Protein AF-A0A451BXZ4-F1 (afdb_monomer)

Secondary structure (DSSP, 8-state):
-EEHHHHHHHHHHTTEEEEEE---TTTHHHHHHHHT-TT-EEEE-SSHHHHHHHHHHHHHTT-EEEEEEEGGGHHHHHHHIIIIIIHHT---EEEEE--S-TTSS---GGGHHHHHHHHHHHHHTPSPPTT--EEESSSEE--S-----

pLDDT: mean 84.77, std 18.98, range [26.22, 98.56]

Sequence (149 aa):
MISAETFIHLAAERGFSLYTGVPCSYLKPLIDRVIADDRSHYVPAANEGDAVAIAAGAELGGMRGIAMMQNSGLGNAVNPLTSLTHTLRIPVLLIITLRGEPGGPEDEPQHELMGAITTAMLESMQPFPLGIIIICCFLIVLPEKVYEK

Solvent-accessible surface area (backbone atoms only — not comparable to full-atom values): 8093 Å² total; per-residue (Å²): 106,48,39,48,69,58,48,54,52,58,37,42,79,70,55,39,34,38,38,24,20,40,93,43,85,87,46,41,63,45,52,56,49,40,68,70,33,92,80,41,44,70,47,84,28,95,39,39,28,50,6,46,50,52,16,41,51,32,35,78,71,76,38,35,15,31,21,33,33,48,43,71,40,46,69,57,23,46,58,42,47,57,69,43,29,44,69,69,52,46,44,33,33,36,38,35,36,71,45,25,41,80,91,53,74,93,60,63,77,88,29,38,65,44,26,64,42,47,64,62,56,57,59,71,59,57,79,64,35,87,54,53,49,75,45,68,54,80,39,61,53,68,81,93,80,84,86,86,131

Radius of gyration: 14.74 Å; Cα contacts (8 Å, |Δi|>4): 263; chains: 1; bounding box: 31×38×38 Å

Foldseek 3Di:
DAALVRVVVVCVVVQAAEEEEADDPVCVVNLVVQVVDPSHDYDYAPAQLRLLVVQLVCQVVVGHYEREYELVSVVVNVCCQQPPCQVVLRAHEYEYEQDLAVVDDDDDPVRVVSNVCSVVSVVVSPPGRPHHDYDHPPPHDDPPDPPDD

Mean predicted aligned error: 6.21 Å

Nearest PDB structures (foldseek):
  9iz3-assembly1_A  TM=9.252E-01  e=3.191E-08  Bacillus spizizenii ATCC 6633 = JCM 2499
  9iz3-assembly1_C  TM=7.260E-01  e=1.270E-08  Bacillus spizizenii ATCC 6633 = JCM 2499
  8vza-assembly1_B  TM=7.289E-01  e=2.464E-04  Alphaproteobacteria bacterium
  2o1s-assembly2_C  TM=7.491E-01  e=1.048E-03  Escherichia coli
  8a8y-assembly1_A  TM=7.444E-01  e=9.191E-04  Klebsiella pneumoniae

Structure (mmCIF, N/CA/C/O backbone):
data_AF-A0A451BXZ4-F1
#
_entry.id   AF-A0A451BXZ4-F1
#
loop_
_atom_site.group_PDB
_atom_site.id
_atom_site.type_symbol
_atom_site.label_atom_id
_atom_site.label_alt_id
_atom_site.label_comp_id
_atom_site.label_asym_id
_atom_site.label_entity_id
_atom_site.label_seq_id
_atom_site.pdbx_PDB_ins_code
_atom_site.Cartn_x
_atom_site.Cartn_y
_atom_site.Cartn_z
_atom_site.occupancy
_atom_site.B_iso_or_equiv
_atom_site.auth_seq_id
_atom_site.auth_comp_id
_atom_site.auth_asym_id
_atom_site.auth_atom_id
_atom_site.pdbx_PDB_model_num
ATOM 1 N N . MET A 1 1 ? 15.135 -11.651 2.692 1.00 63.22 1 MET A N 1
ATOM 2 C CA . MET A 1 1 ? 13.756 -11.510 2.193 1.00 63.22 1 MET A CA 1
ATOM 3 C C . MET A 1 1 ? 12.836 -12.209 3.214 1.00 63.22 1 MET A C 1
ATOM 5 O O . MET A 1 1 ? 13.085 -13.365 3.522 1.00 63.22 1 MET A O 1
ATOM 9 N N . ILE A 1 2 ? 11.924 -11.482 3.872 1.00 78.69 2 ILE A N 1
ATOM 10 C CA . ILE A 1 2 ? 10.876 -11.947 4.805 1.00 78.69 2 ILE A CA 1
ATOM 11 C C . ILE A 1 2 ? 9.732 -12.646 4.046 1.00 78.69 2 ILE A C 1
ATOM 13 O O . ILE A 1 2 ? 9.539 -12.384 2.870 1.00 78.69 2 ILE A O 1
ATOM 17 N N . SER A 1 3 ? 8.959 -13.538 4.661 1.00 86.00 3 SER A N 1
ATOM 18 C CA . SER A 1 3 ? 7.753 -14.093 4.016 1.00 86.00 3 SER A CA 1
ATOM 19 C C . SER A 1 3 ? 6.526 -13.216 4.295 1.00 86.00 3 SER A C 1
ATOM 21 O O . SER A 1 3 ? 6.532 -12.430 5.245 1.00 86.00 3 SER A O 1
ATOM 23 N N . ALA A 1 4 ? 5.454 -13.369 3.509 1.00 88.06 4 ALA A N 1
ATOM 24 C CA . ALA A 1 4 ? 4.178 -12.695 3.782 1.00 88.06 4 ALA A CA 1
ATOM 25 C C . ALA A 1 4 ? 3.637 -13.048 5.180 1.00 88.06 4 ALA A C 1
ATOM 27 O O . ALA A 1 4 ? 3.166 -12.180 5.904 1.00 88.06 4 ALA A O 1
ATOM 28 N N . GLU A 1 5 ? 3.777 -14.308 5.595 1.00 89.69 5 GLU A N 1
ATOM 29 C CA . GLU A 1 5 ? 3.384 -14.778 6.926 1.00 89.69 5 GLU A CA 1
ATOM 30 C C . GLU A 1 5 ? 4.192 -14.113 8.044 1.00 89.69 5 GLU A C 1
ATOM 32 O O . GLU A 1 5 ? 3.617 -13.606 9.006 1.00 89.69 5 GLU A O 1
ATOM 37 N N . THR A 1 6 ? 5.520 -14.053 7.900 1.00 90.69 6 THR A N 1
ATOM 38 C CA . THR A 1 6 ? 6.378 -13.355 8.863 1.00 90.69 6 THR A CA 1
ATOM 39 C C . THR A 1 6 ? 6.041 -11.867 8.915 1.00 90.69 6 THR A C 1
ATOM 41 O O . THR A 1 6 ? 5.989 -11.297 10.002 1.00 90.69 6 THR A O 1
ATOM 44 N N . PHE A 1 7 ? 5.777 -11.239 7.766 1.00 91.00 7 PHE A N 1
ATOM 45 C CA . PHE A 1 7 ? 5.365 -9.840 7.712 1.00 91.00 7 PHE A CA 1
ATOM 46 C C . PHE A 1 7 ? 4.062 -9.602 8.482 1.00 91.00 7 PHE A C 1
ATOM 48 O O . PHE A 1 7 ? 4.039 -8.759 9.374 1.00 91.00 7 PHE A O 1
ATOM 55 N N . ILE A 1 8 ? 3.010 -10.372 8.188 1.00 92.25 8 ILE A N 1
ATOM 56 C CA . ILE A 1 8 ? 1.698 -10.235 8.834 1.00 92.25 8 ILE A CA 1
ATOM 57 C C . ILE A 1 8 ? 1.809 -10.470 10.342 1.00 92.25 8 ILE A C 1
ATOM 59 O O . ILE A 1 8 ? 1.243 -9.710 11.123 1.00 92.25 8 ILE A O 1
ATOM 63 N N . HIS A 1 9 ? 2.595 -11.463 10.772 1.00 92.81 9 HIS A N 1
ATOM 64 C CA . HIS A 1 9 ? 2.852 -11.707 12.191 1.00 92.81 9 HIS A CA 1
ATOM 65 C C . HIS A 1 9 ? 3.501 -10.495 12.877 1.00 92.81 9 HIS A C 1
ATOM 67 O O . HIS A 1 9 ? 2.997 -10.007 13.886 1.00 92.81 9 HIS A O 1
ATOM 73 N N . LEU A 1 10 ? 4.587 -9.964 12.306 1.00 91.94 10 LEU A N 1
ATOM 74 C CA . LEU A 1 10 ? 5.291 -8.796 12.849 1.00 91.94 10 LEU A CA 1
ATOM 75 C C . LEU A 1 10 ? 4.437 -7.518 12.804 1.00 91.94 10 LEU 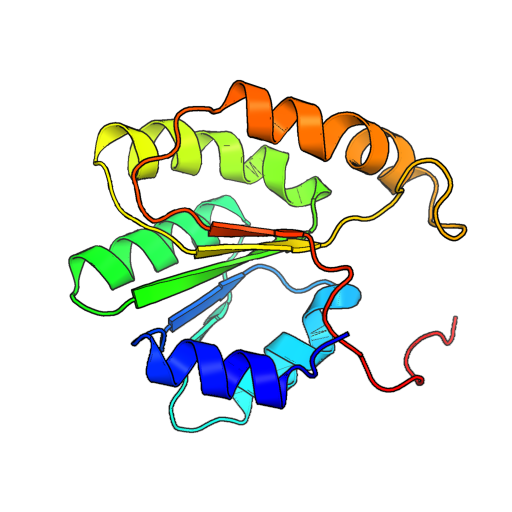A C 1
ATOM 77 O O . LEU A 1 10 ? 4.583 -6.648 13.668 1.00 91.94 10 LEU A O 1
ATOM 81 N N . ALA A 1 11 ? 3.572 -7.380 11.799 1.00 92.25 11 ALA A N 1
ATOM 82 C CA . ALA A 1 11 ? 2.626 -6.278 11.676 1.00 92.25 11 ALA A CA 1
ATOM 83 C C . ALA A 1 11 ? 1.549 -6.358 12.771 1.00 92.25 11 ALA A C 1
ATOM 85 O O . ALA A 1 11 ? 1.303 -5.362 13.456 1.00 92.25 11 ALA A O 1
ATOM 86 N N . ALA A 1 12 ? 0.999 -7.550 13.017 1.00 93.75 12 ALA A N 1
ATOM 87 C CA . ALA A 1 12 ? 0.030 -7.799 14.081 1.00 93.75 12 ALA A CA 1
ATOM 88 C C . ALA A 1 12 ? 0.609 -7.517 15.478 1.00 93.75 12 ALA A C 1
ATOM 90 O O . ALA A 1 12 ? -0.034 -6.845 16.281 1.00 93.75 12 ALA A O 1
ATOM 91 N N . GLU A 1 13 ? 1.857 -7.919 15.755 1.00 94.12 13 GLU A N 1
ATOM 92 C CA . GLU A 1 13 ? 2.563 -7.571 17.006 1.00 94.12 13 GLU A CA 1
ATOM 93 C C . GLU A 1 13 ? 2.695 -6.054 17.227 1.00 94.12 13 GLU A C 1
ATOM 95 O O . GLU A 1 13 ? 2.844 -5.589 18.356 1.00 94.12 13 GLU A O 1
ATOM 100 N N . ARG A 1 14 ? 2.639 -5.267 16.146 1.00 91.19 14 ARG A N 1
ATOM 101 C CA . ARG A 1 14 ? 2.689 -3.797 16.162 1.00 91.19 14 ARG A CA 1
ATOM 102 C C . ARG A 1 14 ? 1.298 -3.158 16.095 1.00 91.19 14 ARG A C 1
ATOM 104 O O . ARG A 1 14 ? 1.203 -1.941 15.933 1.00 91.19 14 ARG A O 1
ATOM 111 N N . GLY A 1 15 ? 0.233 -3.949 16.211 1.00 92.25 15 GLY A N 1
ATOM 112 C CA . GLY A 1 15 ? -1.153 -3.482 16.223 1.00 92.25 15 GLY A CA 1
ATOM 113 C C . GLY A 1 15 ? -1.741 -3.161 14.849 1.00 92.25 15 GLY A C 1
ATOM 114 O O . GLY A 1 15 ? -2.798 -2.538 14.795 1.00 92.25 15 GLY A O 1
ATOM 115 N N . PHE A 1 16 ? -1.082 -3.547 13.750 1.00 94.62 16 PHE A N 1
ATOM 116 C CA . PHE A 1 16 ? -1.68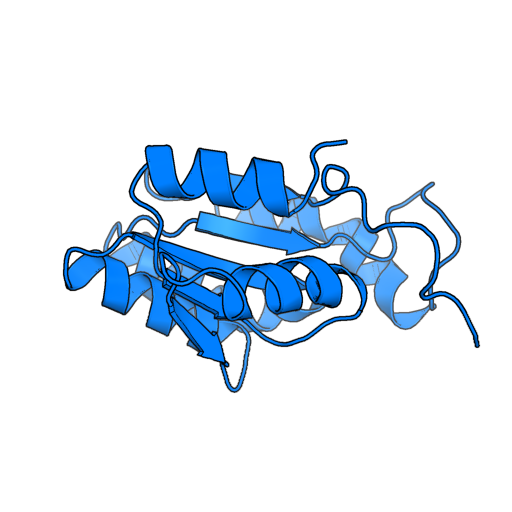3 -3.461 12.419 1.00 94.62 16 PHE A CA 1
ATOM 117 C C . PHE A 1 16 ? -2.622 -4.636 12.189 1.00 94.62 16 PHE A C 1
ATOM 119 O O . PHE A 1 16 ? -2.210 -5.793 12.272 1.00 94.62 16 PHE A O 1
ATOM 126 N N . SER A 1 17 ? -3.870 -4.327 11.859 1.00 95.62 17 SER A N 1
ATOM 127 C CA . SER A 1 17 ? -4.890 -5.335 11.566 1.00 95.62 17 SER A CA 1
ATOM 128 C C . SER A 1 17 ? -5.742 -4.992 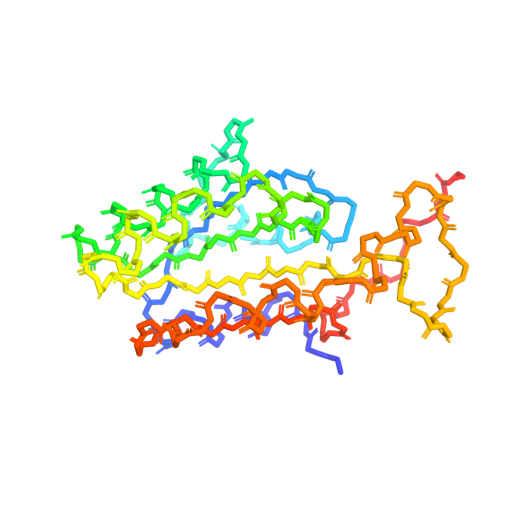10.351 1.00 95.62 17 SER A C 1
ATOM 130 O O . SER A 1 17 ? -6.371 -5.896 9.812 1.00 95.62 17 SER A O 1
ATOM 132 N N . LEU A 1 18 ? -5.732 -3.747 9.856 1.00 97.81 18 LEU A N 1
ATOM 133 C CA . LEU A 1 18 ? -6.397 -3.392 8.602 1.00 97.81 18 LEU A CA 1
ATOM 134 C C . LEU A 1 18 ? -5.403 -3.307 7.445 1.00 97.81 18 LEU A C 1
ATOM 136 O O . LEU A 1 18 ? -4.380 -2.632 7.527 1.00 97.81 18 LEU A O 1
ATOM 140 N N . TYR A 1 19 ? -5.756 -3.948 6.339 1.00 97.75 19 TYR A N 1
ATOM 141 C CA . TYR A 1 19 ? -5.014 -3.957 5.090 1.00 97.75 19 TYR A CA 1
ATOM 142 C C . TYR A 1 19 ? -5.942 -3.514 3.969 1.00 97.75 19 TYR A C 1
ATOM 144 O O . TYR A 1 19 ? -7.059 -4.008 3.832 1.00 97.75 19 TYR A O 1
ATOM 152 N N . THR A 1 20 ? -5.476 -2.603 3.133 1.00 98.38 20 THR A N 1
ATOM 153 C CA . THR A 1 20 ? -6.242 -2.099 1.998 1.00 98.38 20 THR A CA 1
ATOM 154 C C . THR A 1 20 ? -5.313 -1.796 0.838 1.00 98.38 20 THR A C 1
ATOM 156 O O . THR A 1 20 ? -4.121 -1.563 1.025 1.00 98.38 20 THR A O 1
ATOM 159 N N . GLY A 1 21 ? -5.821 -1.868 -0.384 1.00 96.81 21 GLY A N 1
ATOM 160 C CA . GLY A 1 21 ? -4.987 -1.694 -1.561 1.00 96.81 21 GLY A CA 1
ATOM 161 C C . GLY A 1 21 ? -5.672 -2.113 -2.843 1.00 96.81 21 GLY A C 1
ATOM 162 O O . GLY A 1 21 ? -6.771 -2.674 -2.830 1.00 96.81 21 GLY A O 1
ATOM 163 N N . VAL A 1 22 ? -4.969 -1.865 -3.940 1.00 93.50 22 VAL A N 1
ATOM 164 C CA . VAL A 1 22 ? -5.344 -2.316 -5.280 1.00 93.50 22 VAL A CA 1
ATOM 165 C C . VAL A 1 22 ? -4.519 -3.567 -5.617 1.00 93.50 22 VAL A C 1
ATOM 167 O O . VAL A 1 22 ? -3.309 -3.575 -5.364 1.00 93.50 22 VAL A O 1
ATOM 170 N N . PRO A 1 23 ? -5.122 -4.644 -6.155 1.00 87.69 23 PRO A N 1
ATOM 171 C CA . PRO A 1 23 ? -4.384 -5.854 -6.504 1.00 87.69 23 PRO A CA 1
ATOM 172 C C . PRO A 1 23 ? -3.285 -5.595 -7.545 1.00 87.69 23 PRO A C 1
ATOM 174 O O . PRO A 1 23 ? -3.535 -4.991 -8.584 1.00 87.69 23 PRO A O 1
ATOM 177 N N . CYS A 1 24 ? -2.082 -6.122 -7.305 1.00 86.62 24 CYS A N 1
ATOM 178 C CA . CYS A 1 24 ? -1.017 -6.228 -8.306 1.00 86.62 24 CYS A CA 1
ATOM 179 C C . CYS A 1 24 ? -0.339 -7.604 -8.204 1.00 86.62 24 CYS A C 1
ATOM 181 O O . CYS A 1 24 ? -0.457 -8.280 -7.177 1.00 86.62 24 CYS A O 1
ATOM 183 N N . SER A 1 25 ? 0.381 -8.031 -9.246 1.00 84.56 25 SER A N 1
ATOM 184 C CA . SER A 1 25 ? 1.052 -9.341 -9.270 1.00 84.56 25 SER A CA 1
ATOM 185 C C . SER A 1 25 ? 2.038 -9.528 -8.111 1.00 84.56 25 SER A C 1
ATOM 187 O O . SER A 1 25 ? 2.065 -10.596 -7.505 1.00 84.56 25 SER A O 1
ATOM 189 N N . TYR A 1 26 ? 2.779 -8.480 -7.735 1.00 86.94 26 TYR A N 1
ATOM 190 C CA . TYR A 1 26 ? 3.751 -8.525 -6.633 1.00 86.94 26 TYR A CA 1
ATOM 191 C C . TYR A 1 26 ? 3.069 -8.545 -5.257 1.00 86.94 26 TYR A C 1
ATOM 193 O O . TYR A 1 26 ? 3.603 -9.098 -4.299 1.00 86.94 26 TYR A O 1
ATOM 201 N N . LEU A 1 27 ? 1.875 -7.960 -5.137 1.00 89.50 27 LEU A N 1
ATOM 202 C CA . LEU A 1 27 ? 1.120 -7.932 -3.883 1.00 89.50 27 LEU A CA 1
ATOM 203 C C . LEU A 1 27 ? 0.250 -9.170 -3.686 1.00 89.50 27 LEU A C 1
ATOM 205 O O . LEU A 1 27 ? -0.142 -9.445 -2.552 1.00 89.50 27 LEU A O 1
ATOM 209 N N . LYS A 1 28 ? -0.055 -9.914 -4.757 1.00 89.94 28 LYS A N 1
ATOM 210 C CA . LYS A 1 28 ? -1.018 -11.018 -4.722 1.00 89.94 28 LYS A CA 1
ATOM 211 C C . LYS A 1 28 ? -0.783 -11.978 -3.548 1.00 89.94 28 LYS A C 1
ATOM 213 O O . LYS A 1 28 ? -1.738 -12.205 -2.813 1.00 89.94 28 LYS A O 1
ATOM 218 N N . PRO A 1 29 ? 0.428 -12.505 -3.288 1.00 89.94 29 PRO A N 1
ATOM 219 C CA . PRO A 1 29 ? 0.572 -13.497 -2.223 1.00 89.94 29 PRO A CA 1
ATOM 220 C C . PRO A 1 29 ? 0.467 -12.896 -0.819 1.00 89.94 29 PRO A C 1
ATOM 222 O O . PRO A 1 29 ? 0.061 -13.592 0.109 1.00 89.94 29 PRO A O 1
ATOM 225 N N . LEU A 1 30 ? 0.801 -11.610 -0.649 1.00 91.62 30 LEU A N 1
ATOM 226 C CA . LEU A 1 30 ? 0.539 -10.906 0.604 1.00 91.62 30 LEU A CA 1
ATOM 227 C C . LEU A 1 30 ? -0.969 -10.732 0.806 1.00 91.62 30 LEU A C 1
ATOM 229 O O . LEU A 1 30 ? -1.471 -11.074 1.870 1.00 91.62 30 LEU A O 1
ATOM 233 N N . ILE A 1 31 ? -1.690 -10.270 -0.219 1.00 94.00 31 ILE A N 1
ATOM 234 C CA . ILE A 1 31 ? -3.150 -10.104 -0.181 1.00 94.00 31 ILE A CA 1
ATOM 235 C C . ILE A 1 31 ? -3.840 -11.439 0.115 1.00 94.00 31 ILE A C 1
ATOM 237 O O . ILE A 1 31 ? -4.652 -11.504 1.034 1.00 94.00 31 ILE A O 1
ATOM 241 N N . ASP A 1 32 ? -3.479 -12.511 -0.596 1.00 94.00 32 ASP A N 1
ATOM 242 C CA . ASP A 1 32 ? -4.031 -13.851 -0.369 1.00 94.00 32 ASP A CA 1
ATOM 243 C C . ASP A 1 32 ? -3.821 -14.290 1.090 1.00 94.00 32 ASP A C 1
ATOM 245 O O . ASP A 1 32 ? -4.728 -14.844 1.713 1.00 94.00 32 ASP A O 1
ATOM 249 N N . ARG A 1 33 ? -2.636 -14.022 1.660 1.00 94.81 33 ARG A N 1
ATOM 250 C CA . ARG A 1 33 ? -2.333 -14.412 3.039 1.00 94.81 33 ARG A CA 1
ATOM 251 C C . ARG A 1 33 ? -3.055 -13.556 4.076 1.00 94.81 33 ARG A C 1
ATOM 253 O O . ARG A 1 33 ? -3.466 -14.101 5.092 1.00 94.81 33 ARG A O 1
ATOM 260 N N . VAL A 1 34 ? -3.226 -12.259 3.824 1.00 95.81 34 VAL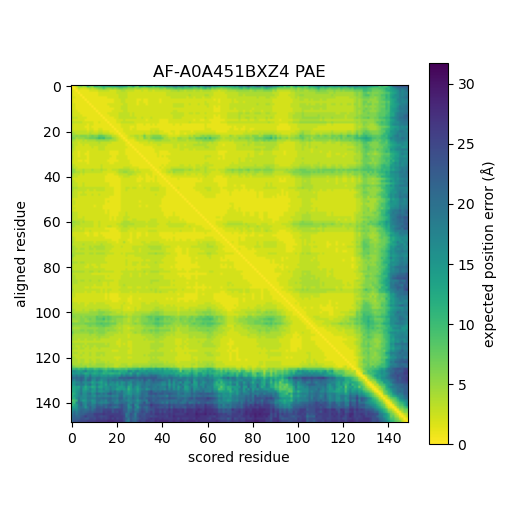 A N 1
ATOM 261 C CA . VAL A 1 34 ? -4.032 -11.365 4.670 1.00 95.81 34 VAL A CA 1
ATOM 262 C C . VAL A 1 34 ? -5.493 -11.813 4.672 1.00 95.81 34 VAL A C 1
ATOM 264 O O . VAL A 1 34 ? -6.095 -11.886 5.736 1.00 95.81 34 VAL A O 1
ATOM 267 N N . ILE A 1 35 ? -6.057 -12.144 3.504 1.00 95.62 35 ILE A N 1
ATOM 268 C CA . ILE A 1 35 ? -7.440 -12.635 3.381 1.00 95.62 35 ILE A CA 1
ATOM 269 C C . ILE A 1 35 ? -7.636 -13.946 4.158 1.00 95.62 35 ILE A C 1
ATOM 271 O O . ILE A 1 35 ? -8.719 -14.190 4.680 1.00 95.62 35 ILE A O 1
ATOM 275 N N . ALA A 1 36 ? -6.600 -14.783 4.234 1.00 95.44 36 ALA A N 1
ATOM 276 C CA . ALA A 1 36 ? -6.631 -16.055 4.950 1.00 95.44 36 ALA A CA 1
ATOM 277 C C . ALA A 1 36 ? -6.294 -15.962 6.456 1.00 95.44 36 ALA A C 1
ATOM 279 O O . ALA A 1 36 ? -6.333 -16.991 7.128 1.00 95.44 36 ALA A O 1
ATOM 280 N N . ASP A 1 37 ? -5.917 -14.792 6.993 1.00 94.12 37 ASP A N 1
ATOM 281 C CA . ASP A 1 37 ? -5.606 -14.609 8.422 1.00 94.12 37 ASP A CA 1
ATOM 282 C C . ASP A 1 37 ? -6.801 -13.990 9.160 1.00 94.12 37 ASP A C 1
ATOM 284 O O . ASP A 1 37 ? -7.104 -12.813 8.978 1.00 94.12 37 ASP A O 1
ATOM 288 N N . ASP A 1 38 ? -7.424 -14.754 10.062 1.00 92.81 38 ASP A N 1
ATOM 289 C CA . ASP A 1 38 ? -8.582 -14.327 10.868 1.00 92.81 38 ASP A CA 1
ATOM 290 C C . ASP A 1 38 ? -8.310 -13.102 11.765 1.00 92.81 38 ASP A C 1
ATOM 292 O O . ASP A 1 38 ? -9.240 -12.471 12.268 1.00 92.81 38 ASP A O 1
ATOM 296 N N . ARG A 1 39 ? -7.038 -12.754 11.999 1.00 91.62 39 ARG A N 1
ATOM 297 C CA . ARG A 1 39 ? -6.638 -11.567 12.777 1.00 91.62 39 ARG A CA 1
ATOM 298 C C . ARG A 1 39 ? -6.560 -10.299 11.925 1.00 91.62 39 ARG A C 1
ATOM 300 O O . ARG A 1 39 ? -6.339 -9.218 12.472 1.00 91.62 39 ARG A O 1
ATOM 307 N N . SER A 1 40 ? -6.675 -10.435 10.605 1.00 95.88 40 SER A N 1
ATOM 308 C CA . SER A 1 40 ? -6.541 -9.350 9.641 1.00 95.88 40 SER A CA 1
ATOM 309 C C . SER A 1 40 ? -7.881 -9.007 8.992 1.00 95.88 40 SER A C 1
ATOM 311 O O . SER A 1 40 ? -8.749 -9.849 8.782 1.00 95.88 40 SER A O 1
ATOM 313 N N . HIS A 1 41 ? -8.035 -7.743 8.621 1.00 96.69 41 HIS A N 1
ATOM 314 C CA . HIS A 1 41 ? -9.172 -7.226 7.879 1.00 96.69 41 HIS A CA 1
ATOM 315 C C . HIS A 1 41 ? -8.680 -6.696 6.539 1.00 96.69 41 HIS A C 1
ATOM 317 O O . HIS A 1 41 ? -7.986 -5.681 6.488 1.00 96.69 41 HIS A O 1
ATOM 323 N N . TYR A 1 42 ? -9.041 -7.376 5.451 1.00 97.62 42 TYR A N 1
ATOM 324 C CA . TYR A 1 42 ? -8.759 -6.893 4.104 1.00 97.62 42 TYR A CA 1
ATOM 325 C C . TYR A 1 42 ? -9.944 -6.101 3.550 1.00 97.62 42 TYR A C 1
ATOM 327 O O . TYR A 1 42 ? -11.052 -6.625 3.440 1.00 97.62 42 TYR A O 1
ATOM 335 N N . VAL A 1 43 ? -9.700 -4.849 3.165 1.00 98.12 43 VAL A N 1
ATOM 336 C CA . VAL A 1 43 ? -10.677 -3.986 2.494 1.00 98.12 43 VAL A CA 1
ATOM 337 C C . VAL A 1 43 ? -10.138 -3.626 1.106 1.00 98.12 43 VAL A C 1
ATOM 339 O O . VAL A 1 43 ? -9.203 -2.826 1.016 1.00 98.12 43 VAL A O 1
ATOM 342 N N . PRO A 1 44 ? -10.683 -4.186 0.010 1.00 97.56 44 PRO A N 1
ATOM 343 C CA . PRO A 1 44 ? -10.241 -3.822 -1.332 1.00 97.56 44 PRO A CA 1
ATOM 344 C C . PRO A 1 44 ? -10.571 -2.351 -1.622 1.00 97.56 44 PRO A C 1
ATOM 346 O O . PRO A 1 44 ? -11.667 -1.885 -1.311 1.00 97.56 44 PRO A O 1
ATOM 349 N N . ALA A 1 45 ? -9.627 -1.626 -2.222 1.00 98.12 45 ALA A N 1
ATOM 350 C CA . ALA A 1 45 ? -9.809 -0.227 -2.606 1.00 98.12 45 ALA A CA 1
ATOM 351 C C . ALA A 1 45 ? -10.101 -0.103 -4.108 1.00 98.12 45 ALA A C 1
ATOM 353 O O . ALA A 1 45 ? -9.575 -0.881 -4.906 1.00 98.12 45 ALA A O 1
ATOM 354 N N . ALA A 1 46 ? -10.910 0.883 -4.511 1.00 97.25 46 ALA A N 1
ATOM 355 C CA . ALA A 1 46 ? -11.196 1.115 -5.930 1.00 97.25 46 ALA A CA 1
ATOM 356 C C . ALA A 1 46 ? -10.019 1.780 -6.666 1.00 97.25 46 ALA A C 1
ATOM 358 O O . ALA A 1 46 ? -9.868 1.606 -7.873 1.00 97.25 46 ALA A O 1
ATOM 359 N N . ASN A 1 47 ? -9.181 2.524 -5.941 1.00 97.62 47 ASN A N 1
ATOM 360 C CA . ASN A 1 47 ? -7.918 3.087 -6.410 1.00 97.62 47 ASN A CA 1
ATOM 361 C C . ASN A 1 47 ? -6.936 3.249 -5.229 1.00 97.62 47 ASN A C 1
ATOM 363 O O . ASN A 1 47 ? -7.299 3.069 -4.066 1.00 97.62 47 ASN A O 1
ATOM 367 N N . GLU A 1 48 ? -5.681 3.594 -5.506 1.00 97.69 48 GLU A N 1
ATOM 368 C CA . GLU A 1 48 ? -4.638 3.720 -4.482 1.00 97.69 48 GLU A CA 1
ATOM 369 C C . GLU A 1 48 ? -4.861 4.887 -3.519 1.00 97.69 48 GLU A C 1
ATOM 371 O O . GLU A 1 48 ? -4.467 4.813 -2.355 1.00 97.69 48 GLU A O 1
ATOM 376 N N . GLY A 1 49 ? -5.519 5.950 -3.979 1.00 97.62 49 GLY A N 1
ATOM 377 C CA . GLY A 1 49 ? -5.911 7.056 -3.120 1.00 97.62 49 GLY A CA 1
ATOM 378 C C . GLY A 1 49 ? -6.971 6.648 -2.095 1.00 97.62 49 GLY A C 1
ATOM 379 O O . GLY A 1 49 ? -6.846 6.986 -0.916 1.00 97.62 49 GLY A O 1
ATOM 380 N N . ASP A 1 50 ? -7.955 5.849 -2.513 1.00 98.44 50 ASP A N 1
ATOM 381 C CA . ASP A 1 50 ? -8.952 5.261 -1.614 1.00 98.44 50 ASP A CA 1
ATOM 382 C C . ASP A 1 50 ? -8.288 4.334 -0.591 1.00 98.44 50 ASP A C 1
ATOM 384 O O . ASP A 1 50 ? -8.668 4.353 0.575 1.00 98.44 50 ASP A O 1
ATOM 388 N N . ALA A 1 51 ? -7.260 3.572 -0.984 1.00 98.19 51 ALA A N 1
ATOM 389 C CA . ALA A 1 51 ? -6.504 2.735 -0.050 1.00 98.19 51 ALA A CA 1
ATOM 390 C C . ALA A 1 51 ? -5.860 3.579 1.065 1.00 98.19 51 ALA A C 1
ATOM 392 O O . ALA A 1 51 ? -5.956 3.241 2.245 1.00 98.19 51 ALA A O 1
ATOM 393 N N . VAL A 1 52 ? -5.257 4.721 0.718 1.00 97.00 52 VAL A N 1
ATOM 394 C CA . VAL A 1 52 ? -4.719 5.658 1.719 1.00 97.00 52 VAL A CA 1
ATOM 395 C C . VAL A 1 52 ? -5.834 6.206 2.612 1.00 97.00 52 VAL A C 1
ATOM 397 O O . VAL A 1 52 ? -5.673 6.242 3.831 1.00 97.00 52 VAL A O 1
ATOM 400 N N . ALA A 1 53 ? -6.972 6.599 2.037 1.00 98.00 53 ALA A N 1
ATOM 401 C CA . ALA A 1 53 ? -8.100 7.140 2.793 1.00 98.00 53 ALA A CA 1
ATOM 402 C C . ALA A 1 53 ? -8.725 6.109 3.752 1.00 98.00 53 ALA A C 1
ATOM 404 O O . ALA A 1 53 ? -9.027 6.445 4.896 1.00 98.00 53 ALA A O 1
ATOM 405 N N . ILE A 1 54 ? -8.870 4.852 3.325 1.00 98.56 54 ILE A N 1
ATOM 406 C CA . ILE A 1 54 ? -9.366 3.746 4.154 1.00 98.56 54 ILE A CA 1
ATOM 407 C C . ILE A 1 54 ? -8.402 3.487 5.317 1.00 98.56 54 ILE A C 1
ATOM 409 O O . ILE A 1 54 ? -8.842 3.407 6.463 1.00 98.56 54 ILE A O 1
ATOM 413 N N . ALA A 1 55 ? -7.094 3.402 5.052 1.00 97.00 55 ALA A N 1
ATOM 414 C CA . ALA A 1 55 ? -6.096 3.195 6.100 1.00 97.00 55 ALA A CA 1
ATOM 415 C C . ALA A 1 55 ? -6.057 4.366 7.099 1.00 97.00 55 ALA A C 1
ATOM 417 O O . ALA A 1 55 ? -5.974 4.142 8.305 1.00 97.00 55 ALA A O 1
ATOM 418 N N . ALA A 1 56 ? -6.187 5.604 6.616 1.00 96.00 56 ALA A N 1
ATOM 419 C CA . ALA A 1 56 ? -6.287 6.785 7.467 1.00 96.00 56 ALA A CA 1
ATOM 420 C C . ALA A 1 56 ? -7.565 6.773 8.325 1.00 96.00 56 ALA A C 1
ATOM 422 O O . ALA A 1 56 ? -7.519 7.084 9.514 1.00 96.00 56 ALA A O 1
ATOM 423 N N . GLY A 1 57 ? -8.703 6.385 7.743 1.00 97.44 57 GLY A N 1
ATOM 424 C CA . GLY A 1 57 ? -9.964 6.231 8.468 1.00 97.44 57 GLY A CA 1
ATOM 425 C C . GLY A 1 57 ? -9.891 5.156 9.554 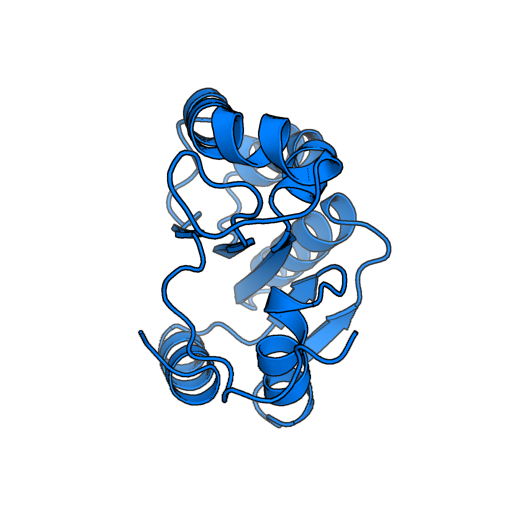1.00 97.44 57 GLY A C 1
ATOM 426 O O . GLY A 1 57 ? -10.400 5.368 10.653 1.00 97.44 57 GLY A O 1
ATOM 427 N N . ALA A 1 58 ? -9.211 4.040 9.277 1.00 96.88 58 ALA A N 1
ATOM 428 C CA . ALA A 1 58 ? -8.957 2.994 10.262 1.00 96.88 58 ALA A CA 1
ATOM 429 C C . ALA A 1 58 ? -8.161 3.533 11.458 1.00 96.88 58 ALA A C 1
ATOM 431 O O . ALA A 1 58 ? -8.577 3.341 12.602 1.00 96.88 58 ALA A O 1
ATOM 432 N N . GLU A 1 59 ? -7.073 4.268 11.196 1.00 94.62 59 GLU A N 1
ATOM 433 C CA . GLU A 1 59 ? -6.215 4.835 12.243 1.00 94.62 59 GLU A CA 1
ATOM 434 C C . GLU A 1 59 ? -7.008 5.793 13.146 1.00 94.62 59 GLU A C 1
ATOM 436 O O . GLU A 1 59 ? -6.950 5.693 14.371 1.00 94.62 59 GLU A O 1
ATOM 441 N N . LEU A 1 60 ? -7.835 6.662 12.553 1.00 95.69 60 LEU A N 1
ATOM 442 C CA . LEU A 1 60 ? -8.741 7.548 13.295 1.00 95.69 60 LEU A CA 1
ATOM 443 C C . LEU A 1 60 ? -9.796 6.783 14.112 1.00 95.69 60 LEU A C 1
ATOM 445 O O . LEU A 1 60 ? -10.241 7.266 15.152 1.00 95.69 60 LEU A O 1
ATOM 449 N N . GLY A 1 61 ? -10.186 5.594 13.655 1.00 95.62 61 GLY A N 1
ATOM 450 C CA . GLY A 1 61 ? -11.070 4.669 14.362 1.00 95.62 61 GLY A CA 1
ATOM 451 C C . GLY A 1 61 ? -10.380 3.831 15.445 1.00 95.62 61 GLY A C 1
ATOM 452 O O . GLY A 1 61 ? -11.041 3.000 16.066 1.00 95.62 61 GLY A O 1
ATOM 453 N N . GLY A 1 62 ? -9.078 4.025 15.683 1.00 94.44 62 GLY A N 1
ATOM 454 C CA . GLY A 1 62 ? -8.300 3.275 16.673 1.00 94.44 62 GLY A CA 1
ATOM 455 C C . GLY A 1 62 ? -7.750 1.935 16.173 1.00 94.44 62 GLY A C 1
ATOM 456 O O . GLY A 1 62 ? -7.341 1.106 16.986 1.00 94.44 62 GLY A O 1
ATOM 457 N N . MET A 1 63 ? -7.732 1.706 14.857 1.00 94.44 63 MET A N 1
ATOM 458 C CA . MET A 1 63 ? -7.221 0.489 14.224 1.00 94.44 63 MET A CA 1
ATOM 459 C C . MET A 1 63 ? -6.104 0.826 13.237 1.00 94.44 63 MET A C 1
ATOM 461 O O . MET A 1 63 ? -6.332 1.533 12.263 1.00 94.44 63 MET A O 1
ATOM 465 N N . ARG A 1 64 ? -4.898 0.283 13.422 1.00 93.50 64 ARG A N 1
ATOM 466 C CA . ARG A 1 64 ? -3.784 0.660 12.542 1.00 93.50 64 ARG A CA 1
ATOM 467 C C . ARG A 1 64 ? -3.915 0.029 11.160 1.00 93.50 64 ARG A C 1
ATOM 469 O O . ARG A 1 64 ? -4.083 -1.190 11.036 1.00 93.50 64 ARG A O 1
ATOM 476 N N . GLY A 1 65 ? -3.812 0.876 10.137 1.00 93.38 65 GLY A N 1
ATOM 477 C CA . GLY A 1 65 ? -4.021 0.526 8.734 1.00 93.38 65 GLY A CA 1
ATOM 478 C C . GLY A 1 65 ? -2.740 0.460 7.900 1.00 93.38 65 GLY A C 1
ATOM 479 O O . GLY A 1 65 ? -1.790 1.219 8.105 1.00 93.38 65 GLY A O 1
ATOM 480 N N . ILE A 1 66 ? -2.748 -0.440 6.918 1.00 95.69 66 ILE A N 1
ATOM 481 C CA . ILE A 1 66 ? -1.703 -0.625 5.911 1.00 95.69 66 ILE A CA 1
ATOM 482 C C . ILE A 1 66 ? -2.316 -0.390 4.530 1.00 95.69 66 ILE A C 1
ATOM 484 O O . ILE A 1 66 ? -3.220 -1.124 4.129 1.00 95.69 66 ILE A O 1
ATOM 488 N N . ALA A 1 67 ? -1.802 0.595 3.793 1.00 95.94 67 ALA A N 1
ATOM 489 C CA . ALA A 1 67 ? -2.148 0.811 2.392 1.00 95.94 67 ALA A CA 1
ATOM 490 C C . ALA A 1 67 ? -1.074 0.196 1.482 1.00 95.94 67 ALA A C 1
ATOM 492 O O . ALA A 1 67 ? 0.121 0.464 1.626 1.00 95.94 67 ALA A O 1
ATOM 493 N N . MET A 1 68 ? -1.507 -0.649 0.550 1.00 95.31 68 MET A N 1
ATOM 494 C CA . MET A 1 68 ? -0.648 -1.424 -0.340 1.00 95.31 68 MET A CA 1
ATOM 495 C C . MET A 1 68 ? -0.907 -1.040 -1.796 1.00 95.31 68 MET A C 1
ATOM 497 O O . MET A 1 68 ? -2.056 -1.006 -2.239 1.00 95.31 68 MET A O 1
ATOM 501 N N . MET A 1 69 ? 0.154 -0.776 -2.552 1.00 94.56 69 MET A N 1
ATOM 502 C CA . MET A 1 69 ? 0.058 -0.417 -3.967 1.00 94.56 69 MET A CA 1
ATOM 503 C C . MET A 1 69 ? 1.338 -0.737 -4.741 1.00 94.56 69 MET A C 1
ATOM 505 O O . MET A 1 69 ? 2.409 -0.928 -4.166 1.00 94.56 69 MET A O 1
ATOM 509 N N . GLN A 1 70 ? 1.237 -0.759 -6.069 1.00 92.50 70 GLN A N 1
ATOM 510 C CA . GLN A 1 70 ? 2.410 -0.666 -6.935 1.00 92.50 70 GLN A CA 1
ATOM 511 C C . GLN A 1 70 ? 2.926 0.779 -6.972 1.00 92.50 70 GLN A C 1
ATOM 513 O O . GLN A 1 70 ? 2.151 1.721 -6.820 1.00 92.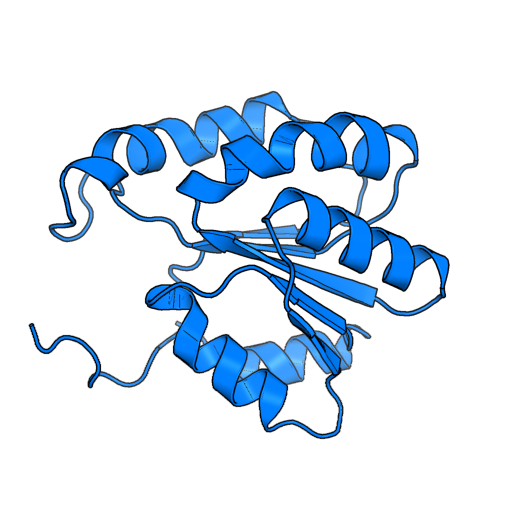50 70 GLN A O 1
ATOM 518 N N . ASN A 1 71 ? 4.220 0.973 -7.224 1.00 92.31 71 ASN A N 1
ATOM 519 C CA . ASN A 1 71 ? 4.818 2.292 -7.404 1.00 92.31 71 ASN A CA 1
ATOM 520 C C . ASN A 1 71 ? 4.142 3.152 -8.483 1.00 92.31 71 ASN A C 1
ATOM 522 O O . ASN A 1 71 ? 4.039 4.354 -8.288 1.00 92.31 71 ASN A O 1
ATOM 526 N N . SER A 1 72 ? 3.605 2.583 -9.567 1.00 92.94 72 SER A N 1
ATOM 527 C CA . SER A 1 72 ? 2.790 3.350 -10.531 1.00 92.94 72 SER A CA 1
ATOM 528 C C . SER A 1 72 ? 1.555 3.995 -9.890 1.00 92.94 72 SER A C 1
ATOM 530 O O . SER A 1 72 ? 1.197 5.123 -10.216 1.00 92.94 72 SER A O 1
ATOM 532 N N . GLY A 1 73 ? 0.935 3.295 -8.941 1.00 93.75 73 GLY A N 1
ATOM 533 C CA . GLY A 1 73 ? -0.215 3.766 -8.181 1.00 93.75 73 GLY A CA 1
ATOM 534 C C . GLY A 1 73 ? 0.120 4.862 -7.165 1.00 93.75 73 GLY A C 1
ATOM 535 O O . GLY A 1 73 ? -0.772 5.592 -6.734 1.00 93.75 73 GLY A O 1
ATOM 536 N N . LEU A 1 74 ? 1.407 5.064 -6.846 1.00 92.38 74 LEU A N 1
ATOM 537 C CA . LEU A 1 74 ? 1.858 6.167 -5.992 1.00 92.38 74 LEU A CA 1
ATOM 538 C C . LEU A 1 74 ? 1.408 7.526 -6.540 1.00 92.38 74 LEU A C 1
ATOM 540 O O . LEU A 1 74 ? 1.060 8.402 -5.755 1.00 92.38 74 LEU A O 1
ATOM 544 N N . GLY A 1 75 ? 1.358 7.687 -7.868 1.00 93.06 75 GLY A N 1
ATOM 545 C CA . GLY A 1 75 ? 0.852 8.901 -8.514 1.00 93.06 75 GLY A CA 1
ATOM 546 C C . GLY A 1 75 ? -0.588 9.238 -8.110 1.00 93.06 75 GLY A C 1
ATOM 547 O O . GLY A 1 75 ? -0.880 10.386 -7.778 1.00 93.06 75 GLY A O 1
ATOM 548 N N . ASN A 1 76 ? -1.465 8.231 -8.040 1.00 95.94 76 ASN A N 1
ATOM 549 C CA . ASN A 1 76 ? -2.851 8.392 -7.583 1.00 95.94 76 ASN A CA 1
ATOM 550 C C . ASN A 1 76 ? -2.925 8.692 -6.076 1.00 95.94 76 ASN A C 1
ATOM 552 O O . ASN A 1 76 ? -3.794 9.436 -5.622 1.00 95.94 76 ASN A O 1
ATOM 556 N N . ALA A 1 77 ? -1.993 8.139 -5.296 1.00 95.75 77 ALA A N 1
ATOM 557 C CA . ALA A 1 77 ? -1.937 8.316 -3.850 1.00 95.75 77 ALA A CA 1
ATOM 558 C C . ALA A 1 77 ? -1.364 9.676 -3.402 1.00 95.75 77 ALA A C 1
ATOM 560 O O . ALA A 1 77 ? -1.552 10.045 -2.242 1.00 95.75 77 ALA A O 1
ATOM 561 N N . VAL A 1 78 ? -0.714 10.455 -4.282 1.00 94.69 78 VAL A N 1
ATOM 562 C CA . VAL A 1 78 ? -0.093 11.749 -3.920 1.00 94.69 78 VAL A CA 1
ATOM 563 C C . VAL A 1 78 ? -1.081 12.684 -3.225 1.00 94.69 78 VAL A C 1
ATOM 565 O O . VAL A 1 78 ? -0.765 13.249 -2.176 1.00 94.69 78 VAL A O 1
ATOM 568 N N . ASN A 1 79 ? -2.285 12.853 -3.779 1.00 95.31 79 ASN A N 1
ATOM 569 C CA . ASN A 1 79 ? -3.262 13.780 -3.213 1.00 95.31 79 ASN A CA 1
ATOM 570 C C . ASN A 1 79 ? -3.676 13.396 -1.777 1.00 95.31 79 ASN A C 1
ATOM 572 O O . ASN A 1 79 ? -3.510 14.230 -0.889 1.00 95.31 79 ASN A O 1
ATOM 576 N N . PRO A 1 80 ? -4.160 12.177 -1.472 1.00 95.31 80 PRO A N 1
ATOM 577 C CA . PRO A 1 80 ? -4.492 11.816 -0.091 1.00 95.31 80 PRO A CA 1
ATOM 578 C C . PRO A 1 80 ? -3.266 11.730 0.830 1.00 95.31 80 PRO A C 1
ATOM 580 O O . PRO A 1 80 ? -3.371 12.053 2.013 1.00 95.31 80 PRO A O 1
ATOM 583 N N . LEU A 1 81 ? -2.079 11.378 0.331 1.00 92.94 81 LEU A N 1
ATOM 584 C CA . LEU A 1 81 ? -0.870 11.442 1.156 1.00 92.94 81 LEU A CA 1
ATOM 585 C C . LEU A 1 81 ? -0.590 12.878 1.621 1.00 92.94 81 LEU A C 1
ATOM 587 O O . LEU A 1 81 ? -0.418 13.118 2.817 1.00 92.94 81 LEU A O 1
ATOM 591 N N . THR A 1 82 ? -0.624 13.841 0.704 1.00 92.81 82 THR A N 1
ATOM 592 C CA . THR A 1 82 ? -0.269 15.241 0.987 1.00 92.81 82 THR A CA 1
ATOM 593 C C . THR A 1 82 ? -1.384 16.046 1.659 1.00 92.81 82 THR A C 1
ATOM 595 O O . THR A 1 82 ? -1.108 16.811 2.579 1.00 92.81 82 THR A O 1
ATOM 598 N N . SER A 1 83 ? -2.639 15.869 1.243 1.00 94.19 83 SER A N 1
ATOM 599 C CA . SER A 1 83 ? -3.782 16.674 1.709 1.00 94.19 83 SER A CA 1
ATOM 600 C C . SER A 1 83 ? -4.552 16.072 2.889 1.00 94.19 83 SER A C 1
ATOM 602 O O . SER A 1 83 ? -5.245 16.800 3.597 1.00 94.19 83 SER A O 1
ATOM 604 N N . LEU A 1 84 ? -4.440 14.757 3.116 1.00 93.94 84 LEU A N 1
ATOM 605 C CA . LEU A 1 84 ? -5.113 14.065 4.217 1.00 93.94 84 LEU A CA 1
ATOM 606 C C . LEU A 1 84 ? -4.098 13.616 5.268 1.00 93.94 84 LEU A C 1
ATOM 608 O O . LEU A 1 84 ? -4.094 14.148 6.377 1.00 93.94 84 LEU A O 1
ATOM 612 N N . THR A 1 85 ? -3.223 12.661 4.937 1.00 92.06 85 THR A N 1
ATOM 613 C CA . THR A 1 85 ? -2.361 12.039 5.960 1.00 92.06 85 THR A CA 1
ATOM 614 C C . THR A 1 85 ? -1.335 13.020 6.518 1.00 92.06 85 THR A C 1
ATOM 616 O O . THR A 1 85 ? -1.210 13.144 7.734 1.00 92.06 85 THR A O 1
ATOM 619 N N . HIS A 1 86 ? -0.663 13.787 5.655 1.00 89.25 86 HIS A N 1
ATOM 620 C CA . HIS A 1 86 ? 0.310 14.791 6.072 1.00 89.25 86 HIS A CA 1
ATOM 621 C C . HIS A 1 86 ? -0.363 15.949 6.818 1.00 89.25 86 HIS A C 1
ATOM 623 O O . HIS A 1 86 ? 0.040 16.279 7.934 1.00 89.25 86 HIS A O 1
ATOM 629 N N . THR A 1 87 ? -1.426 16.528 6.248 1.00 91.81 87 THR A N 1
ATOM 630 C CA . THR A 1 87 ? -2.140 17.668 6.845 1.00 91.81 87 THR A CA 1
ATOM 631 C C . THR A 1 87 ? -2.707 17.349 8.227 1.00 91.81 87 THR A C 1
ATOM 633 O O . THR A 1 87 ? -2.578 18.163 9.142 1.00 91.81 87 THR A O 1
ATOM 636 N N . LEU A 1 88 ? -3.295 16.163 8.404 1.00 91.56 88 LEU A N 1
ATOM 637 C CA . LEU A 1 88 ? -3.904 15.745 9.670 1.00 91.56 88 LEU A CA 1
ATOM 638 C C . LEU A 1 88 ? -2.951 14.955 10.575 1.00 91.56 88 LEU A C 1
ATOM 640 O O . LEU A 1 88 ? -3.345 14.547 11.665 1.00 91.56 88 LEU A O 1
ATOM 644 N N . ARG A 1 89 ? -1.698 14.755 10.145 1.00 89.88 89 ARG A N 1
ATOM 645 C CA . ARG A 1 89 ? -0.678 13.953 10.840 1.00 89.88 89 ARG A CA 1
ATOM 646 C C . ARG A 1 89 ? -1.165 12.545 11.195 1.00 89.88 89 ARG A C 1
ATOM 648 O O . ARG A 1 89 ? -0.875 12.044 12.279 1.00 89.88 89 ARG A O 1
ATOM 655 N N . ILE A 1 90 ? -1.899 11.919 10.279 1.00 89.81 90 ILE A N 1
ATOM 656 C CA . ILE A 1 90 ? -2.418 10.562 10.456 1.00 89.81 90 ILE A CA 1
ATOM 657 C C . ILE A 1 90 ? -1.326 9.573 10.030 1.00 89.81 90 ILE A C 1
ATOM 659 O O . ILE A 1 90 ? -0.915 9.601 8.866 1.00 89.81 90 ILE A O 1
ATOM 663 N N . PRO A 1 91 ? -0.836 8.708 10.932 1.00 86.94 91 PRO A N 1
ATOM 664 C CA . PRO A 1 91 ? 0.158 7.708 10.575 1.00 86.94 91 PRO A CA 1
ATOM 665 C C . PRO A 1 91 ? -0.489 6.575 9.768 1.00 86.94 91 PRO A C 1
ATOM 667 O O . PRO A 1 91 ? -1.422 5.927 10.224 1.00 86.94 91 PRO A O 1
ATOM 670 N N . VAL A 1 92 ? 0.029 6.312 8.568 1.00 86.88 92 VAL A N 1
ATOM 671 C CA . VAL A 1 92 ? -0.409 5.202 7.704 1.00 86.88 92 VAL A CA 1
ATOM 672 C C . VAL A 1 92 ? 0.817 4.430 7.236 1.00 86.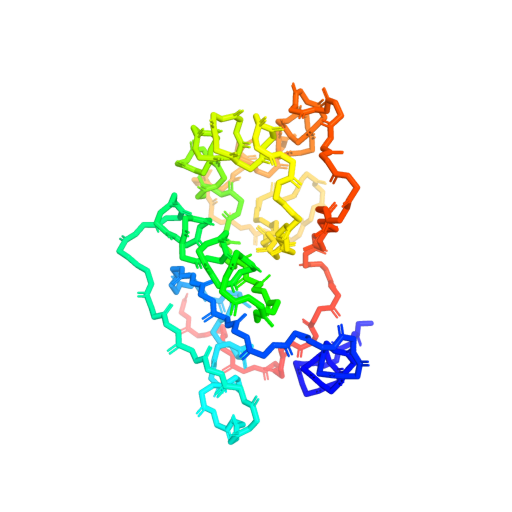88 92 VAL A C 1
ATOM 674 O O . VAL A 1 92 ? 1.754 5.028 6.713 1.00 86.88 92 VAL A O 1
ATOM 677 N N . LEU A 1 93 ? 0.822 3.102 7.380 1.00 91.81 93 LEU A N 1
ATOM 678 C CA . LEU A 1 93 ? 1.897 2.279 6.821 1.00 91.81 93 LEU A CA 1
ATOM 679 C C . LEU A 1 93 ? 1.696 2.111 5.312 1.00 91.81 93 LEU A C 1
ATOM 681 O O . LEU A 1 93 ? 0.625 1.685 4.884 1.00 91.81 93 LEU A O 1
ATOM 685 N N . LEU A 1 94 ? 2.734 2.391 4.520 1.00 91.75 94 LEU A N 1
ATOM 686 C CA . LEU A 1 94 ? 2.706 2.208 3.071 1.00 91.75 94 LEU A CA 1
ATOM 687 C C . LEU A 1 94 ? 3.576 1.019 2.664 1.00 91.75 94 LEU A C 1
ATOM 689 O O . LEU A 1 94 ? 4.777 0.978 2.943 1.00 91.75 94 LEU A O 1
ATOM 693 N N . ILE A 1 95 ? 2.980 0.080 1.936 1.00 92.31 95 ILE A N 1
ATOM 694 C CA . ILE A 1 95 ? 3.717 -0.932 1.179 1.00 92.31 95 ILE A CA 1
ATOM 695 C C . ILE A 1 95 ? 3.633 -0.558 -0.292 1.00 92.31 95 ILE A C 1
ATOM 697 O O . ILE A 1 95 ? 2.558 -0.596 -0.890 1.00 92.31 95 ILE A O 1
ATOM 701 N N . ILE A 1 96 ? 4.780 -0.213 -0.868 1.00 91.00 96 ILE A N 1
ATOM 702 C CA . ILE A 1 96 ? 4.885 0.163 -2.274 1.00 91.00 96 ILE A CA 1
ATOM 703 C C . ILE A 1 96 ? 5.805 -0.847 -2.953 1.00 91.00 96 ILE A C 1
ATOM 705 O O . ILE A 1 96 ? 6.977 -0.976 -2.594 1.00 91.00 96 ILE A O 1
ATOM 709 N N . THR A 1 97 ? 5.287 -1.601 -3.920 1.00 90.12 97 THR A N 1
ATOM 710 C CA . THR A 1 97 ? 6.133 -2.497 -4.721 1.00 90.12 97 THR A CA 1
ATOM 711 C C . THR A 1 97 ? 6.885 -1.689 -5.770 1.00 90.12 97 THR A C 1
ATOM 713 O O . THR A 1 97 ? 6.262 -0.899 -6.479 1.00 90.12 97 THR A O 1
ATOM 716 N N . LEU A 1 98 ? 8.197 -1.895 -5.898 1.00 89.25 98 LEU A N 1
ATOM 717 C CA . LEU A 1 98 ? 9.013 -1.223 -6.909 1.00 89.25 98 LEU A CA 1
ATOM 718 C C . LEU A 1 98 ? 9.096 -2.089 -8.170 1.00 89.25 98 LEU A C 1
ATOM 720 O O . LEU A 1 98 ? 9.662 -3.178 -8.137 1.00 89.25 98 LEU A O 1
ATOM 724 N N . ARG A 1 99 ? 8.519 -1.596 -9.266 1.00 90.88 99 ARG A N 1
ATOM 725 C CA . ARG A 1 99 ? 8.654 -2.169 -10.611 1.00 90.88 99 ARG A CA 1
ATOM 726 C C . ARG A 1 99 ? 9.450 -1.240 -11.511 1.00 90.88 99 ARG A C 1
ATOM 728 O O . ARG A 1 99 ? 9.358 -0.024 -11.336 1.00 90.88 99 ARG A O 1
ATOM 735 N N . GLY A 1 100 ? 10.197 -1.818 -12.451 1.00 91.50 100 GLY A N 1
ATOM 736 C CA . GLY A 1 100 ? 11.106 -1.082 -13.339 1.00 91.50 100 GLY A CA 1
ATOM 737 C C . GLY A 1 100 ? 12.323 -0.469 -12.633 1.00 91.50 100 GLY A C 1
ATOM 738 O O . GLY A 1 100 ? 12.759 0.614 -13.015 1.00 91.50 100 GLY A O 1
ATOM 739 N N . GLU A 1 101 ? 12.836 -1.098 -11.567 1.00 90.88 101 GLU A N 1
ATOM 740 C CA . GLU A 1 101 ? 14.026 -0.599 -10.858 1.00 90.88 101 GLU A CA 1
ATOM 741 C C . GLU A 1 101 ? 15.226 -0.463 -11.819 1.00 90.88 101 GLU A C 1
ATOM 743 O O . GLU A 1 101 ? 15.574 -1.434 -12.497 1.00 90.88 101 GLU A O 1
ATOM 748 N N . PRO A 1 102 ? 15.915 0.694 -11.857 1.00 88.88 102 PRO A N 1
ATOM 749 C CA . PRO A 1 102 ? 17.137 0.844 -12.640 1.00 88.88 102 PRO A CA 1
ATOM 750 C C . PRO A 1 102 ? 18.217 -0.166 -12.226 1.00 88.88 102 PRO A C 1
ATOM 752 O O . PRO A 1 102 ? 18.691 -0.155 -11.092 1.00 88.88 102 PRO A O 1
ATOM 755 N N . GLY A 1 103 ? 18.635 -1.023 -13.161 1.00 90.19 103 GLY A N 1
ATOM 756 C CA . GLY A 1 103 ? 19.597 -2.100 -12.891 1.00 90.19 103 GLY A CA 1
ATOM 757 C C . GLY A 1 103 ? 18.998 -3.336 -12.207 1.00 90.19 103 GLY A C 1
ATOM 758 O O . GLY A 1 103 ? 19.749 -4.252 -11.869 1.00 90.19 103 GLY A O 1
ATOM 759 N N . GLY A 1 104 ? 17.676 -3.368 -12.016 1.00 87.00 104 GLY A N 1
ATOM 760 C CA . GLY A 1 104 ? 16.928 -4.532 -11.555 1.00 87.00 104 GLY A CA 1
ATOM 761 C C . GLY A 1 104 ? 16.642 -5.548 -12.674 1.00 87.00 104 GLY A C 1
ATOM 762 O O . GLY A 1 104 ? 17.160 -5.422 -13.787 1.00 87.00 104 GLY A O 1
ATOM 763 N N . PRO A 1 105 ? 15.829 -6.582 -12.384 1.00 87.81 105 PRO A N 1
ATOM 764 C CA . PRO A 1 105 ? 15.365 -7.543 -13.383 1.00 87.81 105 PRO A CA 1
ATOM 765 C C . PRO A 1 105 ? 14.621 -6.869 -14.542 1.00 87.81 105 PRO A C 1
ATOM 767 O O . PRO A 1 105 ? 14.015 -5.813 -14.360 1.00 87.81 105 PRO A O 1
ATOM 770 N N . GLU A 1 106 ? 14.626 -7.516 -15.709 1.00 89.62 106 GLU A N 1
ATOM 771 C CA . GLU A 1 106 ? 13.808 -7.089 -16.846 1.00 89.62 106 GLU A CA 1
ATOM 772 C C . GLU A 1 106 ? 12.326 -7.059 -16.443 1.00 89.62 106 GLU A C 1
ATOM 774 O O . GLU A 1 106 ? 11.811 -7.987 -15.814 1.00 89.62 106 GLU A O 1
ATOM 779 N N . ASP A 1 107 ? 11.663 -5.956 -16.767 1.00 90.31 107 ASP A N 1
ATOM 780 C CA . ASP A 1 107 ? 10.261 -5.693 -16.468 1.00 90.31 107 ASP A CA 1
ATOM 781 C C . ASP A 1 107 ? 9.642 -5.005 -17.693 1.00 90.31 107 ASP A C 1
ATOM 783 O O . ASP A 1 107 ? 10.340 -4.569 -18.607 1.00 90.31 107 ASP A O 1
ATOM 787 N N . GLU A 1 108 ? 8.322 -4.910 -17.723 1.00 90.56 108 GLU A N 1
ATOM 788 C CA . GLU A 1 108 ? 7.605 -4.332 -18.849 1.00 90.56 108 GLU A CA 1
ATOM 789 C C . GLU A 1 108 ? 7.930 -2.833 -19.032 1.00 90.56 108 GLU A C 1
ATOM 791 O O . GLU A 1 108 ? 7.987 -2.100 -18.032 1.00 90.56 108 GLU A O 1
ATOM 796 N N . PRO A 1 109 ? 8.033 -2.330 -20.282 1.00 92.56 109 PRO A N 1
ATOM 797 C CA . PRO A 1 109 ? 8.459 -0.955 -20.569 1.00 92.56 109 PRO A CA 1
ATOM 798 C C . PRO A 1 109 ? 7.652 0.132 -19.847 1.00 92.56 109 PRO A C 1
ATOM 800 O O . PRO A 1 109 ? 8.179 1.186 -19.493 1.00 92.56 109 PRO A O 1
ATOM 803 N N . GLN A 1 110 ? 6.363 -0.108 -19.570 1.00 91.81 110 GLN A N 1
ATOM 804 C CA . GLN A 1 110 ? 5.522 0.850 -18.845 1.00 91.81 110 GLN A CA 1
ATOM 805 C C . GLN A 1 110 ? 5.958 1.102 -17.391 1.00 91.81 110 GLN A C 1
ATOM 807 O O . GLN A 1 110 ? 5.503 2.075 -16.786 1.00 91.81 110 GLN A O 1
ATOM 812 N N . HIS A 1 111 ? 6.804 0.252 -16.803 1.00 92.38 111 HIS A N 1
ATOM 813 C CA . HIS A 1 111 ? 7.266 0.416 -15.423 1.00 92.38 111 HIS A CA 1
ATOM 814 C C . HIS A 1 111 ? 8.572 1.206 -15.308 1.00 92.38 111 HIS A C 1
ATOM 816 O O . HIS A 1 111 ? 8.846 1.725 -14.228 1.00 92.38 111 HIS A O 1
ATOM 822 N N . GLU A 1 112 ? 9.346 1.344 -16.389 1.00 94.25 112 GLU A N 1
ATOM 823 C CA . GLU A 1 112 ? 10.704 1.910 -16.369 1.00 94.25 112 GLU A CA 1
ATOM 824 C C . GLU A 1 112 ? 10.757 3.309 -15.745 1.00 94.25 112 GLU A C 1
ATOM 826 O O . GLU A 1 112 ? 11.517 3.557 -14.806 1.00 94.25 112 GLU A O 1
ATOM 831 N N . LEU A 1 113 ? 9.908 4.227 -16.226 1.00 95.19 113 LEU A N 1
ATOM 832 C CA . LEU A 1 113 ? 9.891 5.597 -15.715 1.00 95.19 113 LEU A CA 1
ATOM 833 C C . LEU A 1 113 ? 9.532 5.617 -14.229 1.00 95.19 113 LEU A C 1
ATOM 835 O O . LEU A 1 113 ? 10.212 6.274 -13.444 1.00 95.19 113 LEU A O 1
ATOM 839 N N . MET A 1 114 ? 8.480 4.889 -13.844 1.00 93.88 114 MET A N 1
ATOM 840 C CA . MET A 1 114 ? 8.039 4.853 -12.452 1.00 93.88 114 MET A CA 1
ATOM 841 C C . MET A 1 114 ? 9.121 4.272 -11.551 1.00 93.88 114 MET A C 1
ATOM 843 O O . MET A 1 114 ? 9.397 4.856 -10.506 1.00 93.88 114 MET A O 1
ATOM 847 N N . GLY A 1 115 ? 9.782 3.186 -11.944 1.00 92.25 115 GLY A N 1
ATOM 848 C CA . GLY A 1 115 ? 10.876 2.612 -11.169 1.00 92.25 115 GLY A CA 1
ATOM 849 C C . GLY A 1 115 ? 12.049 3.572 -10.987 1.00 92.25 115 GLY A C 1
ATOM 850 O O . GLY A 1 115 ? 12.561 3.691 -9.875 1.00 92.25 115 GLY A O 1
ATOM 851 N N . ALA A 1 116 ? 12.398 4.343 -12.021 1.00 92.94 116 ALA A N 1
ATOM 852 C CA . ALA A 1 116 ? 13.455 5.349 -11.941 1.00 92.94 116 ALA A CA 1
ATOM 853 C C . ALA A 1 116 ? 13.122 6.533 -11.014 1.00 92.94 116 ALA A C 1
ATOM 855 O O . ALA A 1 116 ? 14.015 7.053 -10.345 1.00 92.94 116 ALA A O 1
ATOM 856 N N . ILE A 1 117 ? 11.858 6.972 -10.955 1.00 93.69 117 ILE A N 1
ATOM 857 C CA . ILE A 1 117 ? 11.472 8.196 -10.223 1.00 93.69 117 ILE A CA 1
ATOM 858 C C . ILE A 1 117 ? 10.830 7.946 -8.853 1.00 93.69 117 ILE A C 1
ATOM 860 O O . ILE A 1 117 ? 10.633 8.904 -8.107 1.00 93.69 117 ILE A O 1
ATOM 864 N N . THR A 1 118 ? 10.496 6.698 -8.497 1.00 90.44 118 THR A N 1
ATOM 865 C CA . THR A 1 118 ? 9.732 6.381 -7.269 1.00 90.44 118 THR A CA 1
ATOM 866 C C . THR A 1 118 ? 10.373 6.983 -6.018 1.00 90.44 118 THR A C 1
ATOM 868 O O . THR A 1 118 ? 9.688 7.627 -5.224 1.00 90.44 118 THR A O 1
ATOM 871 N N . THR A 1 119 ? 11.688 6.824 -5.854 1.00 86.94 119 THR A N 1
ATOM 872 C CA . THR A 1 119 ? 12.417 7.368 -4.700 1.00 86.94 119 THR A CA 1
ATOM 873 C C . THR A 1 119 ? 12.334 8.894 -4.657 1.00 86.94 119 THR A C 1
ATOM 875 O O . THR A 1 119 ? 11.949 9.449 -3.632 1.00 86.94 119 THR A O 1
ATOM 878 N N . ALA A 1 120 ? 12.578 9.570 -5.785 1.00 89.12 120 ALA A N 1
ATOM 879 C CA . ALA A 1 120 ? 12.501 11.029 -5.874 1.00 89.12 120 ALA A CA 1
ATOM 880 C C . ALA A 1 120 ? 11.082 11.563 -5.589 1.00 89.12 120 ALA A C 1
ATOM 882 O O . ALA A 1 120 ? 10.921 12.611 -4.959 1.00 89.12 120 ALA A O 1
ATOM 883 N N . MET A 1 121 ? 10.038 10.835 -6.003 1.00 89.81 121 MET A N 1
ATOM 884 C CA . MET A 1 121 ? 8.652 11.176 -5.665 1.00 89.81 121 MET A CA 1
ATOM 885 C C . MET A 1 121 ? 8.402 11.103 -4.155 1.00 89.81 121 MET A C 1
ATOM 887 O O . MET A 1 121 ? 7.809 12.019 -3.587 1.00 89.81 121 MET A O 1
ATOM 891 N N . LEU A 1 122 ? 8.865 10.038 -3.496 1.00 86.50 122 LEU A N 1
ATOM 892 C CA . LEU A 1 122 ? 8.724 9.869 -2.047 1.00 86.50 122 LEU A CA 1
ATOM 893 C C . LEU A 1 122 ? 9.522 10.918 -1.262 1.00 86.50 122 LEU A C 1
ATOM 895 O O . LEU A 1 122 ? 9.037 11.423 -0.252 1.00 86.50 122 LEU A O 1
ATOM 899 N N . GLU A 1 123 ? 10.716 11.275 -1.733 1.00 84.75 123 GLU A N 1
ATOM 900 C CA . GLU A 1 123 ? 11.544 12.340 -1.155 1.00 84.75 123 GLU A CA 1
ATOM 901 C C . GLU A 1 123 ? 10.880 13.716 -1.279 1.00 84.75 123 GLU A C 1
ATOM 903 O O . GLU A 1 123 ? 10.912 14.506 -0.337 1.00 84.75 123 GLU A O 1
ATOM 908 N N . SER A 1 124 ? 10.203 13.980 -2.399 1.00 88.69 124 SER A N 1
ATOM 909 C CA . SER A 1 124 ? 9.497 15.247 -2.636 1.00 88.69 124 SER A CA 1
ATOM 910 C C . SER A 1 124 ? 8.292 15.462 -1.710 1.00 88.69 124 SER A C 1
ATOM 912 O O . SER A 1 124 ? 7.827 16.590 -1.565 1.00 88.69 124 SER A O 1
ATOM 914 N N . MET A 1 125 ? 7.780 14.401 -1.079 1.00 84.56 125 MET A N 1
ATOM 915 C CA . MET A 1 125 ? 6.645 14.450 -0.147 1.00 84.56 125 MET A CA 1
ATOM 916 C C . MET A 1 125 ? 7.073 14.504 1.332 1.00 84.56 125 MET A C 1
ATOM 918 O O . MET A 1 125 ? 6.233 14.404 2.228 1.00 84.56 125 MET A O 1
ATOM 922 N N . GLN A 1 126 ? 8.369 14.668 1.610 1.00 77.44 126 GLN A N 1
ATOM 923 C CA . GLN A 1 126 ? 8.892 14.790 2.972 1.00 77.44 126 GLN A CA 1
ATOM 924 C C . GLN A 1 126 ? 8.623 16.182 3.591 1.00 77.44 126 GLN A C 1
ATOM 926 O O . GLN A 1 126 ? 8.570 17.179 2.871 1.00 77.44 126 GLN A O 1
ATOM 931 N N . PRO A 1 127 ? 8.535 16.287 4.934 1.00 68.75 127 PRO A N 1
ATOM 932 C CA . PRO A 1 127 ? 8.562 15.184 5.891 1.00 68.75 127 PRO A CA 1
ATOM 933 C C . PRO A 1 127 ? 7.222 14.447 5.922 1.00 68.75 127 PRO A C 1
ATOM 935 O O . PRO A 1 127 ? 6.159 15.068 6.003 1.00 68.75 127 PRO A O 1
ATOM 938 N N . PHE A 1 128 ? 7.257 13.117 5.942 1.00 64.44 128 PHE A 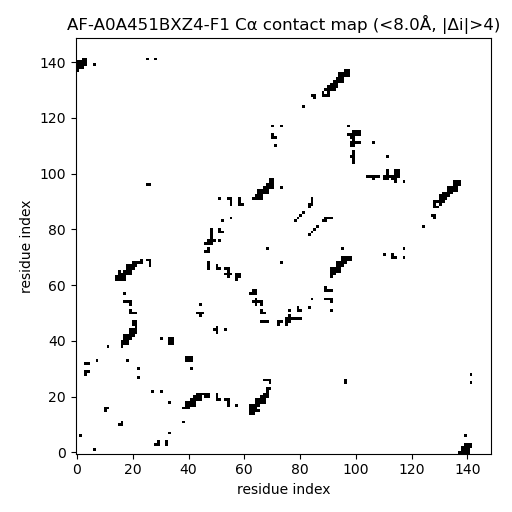N 1
ATOM 939 C CA . PHE A 1 128 ? 6.057 12.379 6.311 1.00 64.44 128 PHE A CA 1
ATOM 940 C C . PHE A 1 128 ? 5.794 12.511 7.820 1.00 64.44 128 PHE A C 1
ATOM 942 O O . PHE A 1 128 ? 6.744 12.522 8.611 1.00 64.44 128 PHE A O 1
ATOM 949 N N . PRO A 1 129 ? 4.524 12.608 8.255 1.00 54.91 129 PRO A N 1
ATOM 950 C CA . PRO A 1 129 ? 4.198 12.515 9.671 1.00 54.91 129 PRO A CA 1
ATOM 951 C C . PRO A 1 129 ? 4.784 11.224 10.262 1.00 54.91 129 PRO A C 1
ATOM 953 O O . PRO A 1 129 ? 4.781 10.171 9.618 1.00 54.91 129 PRO A O 1
ATOM 956 N N . LEU A 1 130 ? 5.311 11.327 11.488 1.00 43.31 130 LEU A N 1
ATOM 957 C CA . LEU A 1 130 ? 5.865 10.210 12.258 1.00 43.31 130 LEU A CA 1
ATOM 958 C C . LEU A 1 130 ? 4.896 9.017 12.208 1.00 43.31 130 LEU A C 1
ATOM 960 O O . LEU A 1 130 ? 3.831 9.068 12.814 1.00 43.31 130 LEU A O 1
ATOM 964 N N . GLY A 1 131 ? 5.258 7.963 11.471 1.00 47.91 131 GLY A N 1
ATOM 965 C CA . GLY A 1 131 ? 4.440 6.753 11.336 1.00 47.91 131 GLY A CA 1
ATOM 966 C C . GLY A 1 131 ? 4.159 6.295 9.905 1.00 47.91 131 GLY A C 1
ATOM 967 O O . GLY A 1 131 ? 3.700 5.165 9.742 1.00 47.91 131 GLY A O 1
ATOM 968 N N . ILE A 1 132 ? 4.499 7.085 8.879 1.00 52.66 132 ILE A N 1
ATOM 969 C CA . ILE A 1 132 ? 4.599 6.556 7.510 1.00 52.66 132 ILE A CA 1
ATOM 970 C C . ILE A 1 132 ? 5.928 5.816 7.373 1.00 52.66 132 ILE A C 1
ATOM 972 O O . ILE A 1 132 ? 6.981 6.406 7.142 1.00 52.66 132 ILE A O 1
ATOM 976 N N . ILE A 1 133 ? 5.881 4.500 7.563 1.00 52.97 133 ILE A N 1
ATOM 977 C CA . ILE A 1 133 ? 6.986 3.611 7.209 1.00 52.97 133 ILE A CA 1
ATOM 978 C C . ILE A 1 133 ? 6.734 3.183 5.760 1.00 52.97 133 ILE A C 1
ATOM 980 O O . ILE A 1 133 ? 5.695 2.609 5.445 1.00 52.97 133 ILE A O 1
ATOM 984 N N . ILE A 1 134 ? 7.667 3.496 4.866 1.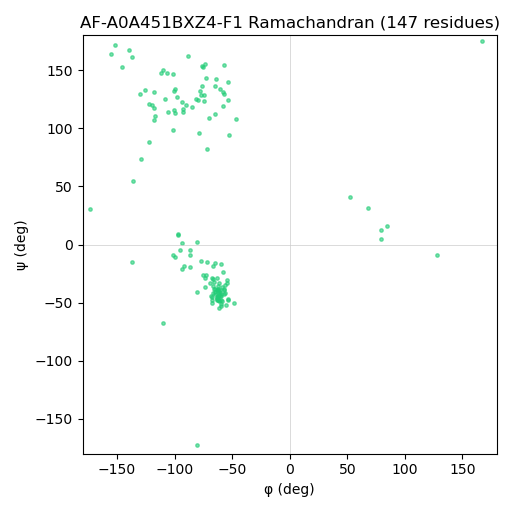00 56.44 134 ILE A N 1
ATOM 985 C CA . ILE A 1 134 ? 7.632 3.002 3.489 1.00 56.44 134 ILE A CA 1
ATOM 986 C C . ILE A 1 134 ? 8.455 1.727 3.458 1.00 56.44 134 ILE A C 1
ATOM 988 O O . ILE A 1 134 ? 9.662 1.753 3.699 1.00 56.44 134 ILE A O 1
ATOM 992 N N . ILE A 1 135 ? 7.808 0.608 3.154 1.00 57.19 135 ILE A N 1
ATOM 993 C CA . ILE A 1 135 ? 8.514 -0.629 2.832 1.00 57.19 135 ILE A CA 1
ATOM 994 C C . ILE A 1 135 ? 8.496 -0.767 1.313 1.00 57.19 135 ILE A C 1
ATOM 996 O O . ILE A 1 135 ? 7.505 -1.222 0.738 1.00 57.19 135 ILE A O 1
ATOM 1000 N N . CYS A 1 136 ? 9.598 -0.377 0.665 1.00 54.97 136 CYS A N 1
ATOM 1001 C CA . CYS A 1 136 ? 9.858 -0.773 -0.717 1.00 54.97 136 CYS A CA 1
ATOM 1002 C C . CYS A 1 136 ? 10.054 -2.293 -0.742 1.00 54.97 136 CYS A C 1
ATOM 1004 O O . CYS A 1 136 ? 11.002 -2.827 -0.159 1.00 54.97 136 CYS A O 1
ATOM 1006 N N . CYS A 1 137 ? 9.118 -3.007 -1.366 1.00 51.84 137 CYS A N 1
ATOM 1007 C CA . CYS A 1 137 ? 9.143 -4.466 -1.428 1.00 51.84 137 CYS A CA 1
ATOM 1008 C C . CYS A 1 137 ? 10.248 -4.984 -2.369 1.00 51.84 137 CYS A C 1
ATOM 1010 O O . CYS A 1 137 ? 9.968 -5.379 -3.490 1.00 51.84 137 CYS A O 1
ATOM 1012 N N . PHE A 1 138 ? 11.483 -5.063 -1.867 1.00 40.31 138 PHE A N 1
ATOM 1013 C CA . PHE A 1 138 ? 12.440 -6.134 -2.216 1.00 40.31 138 PHE A CA 1
ATOM 1014 C C . PHE A 1 138 ? 12.412 -7.277 -1.201 1.00 40.31 138 PHE A C 1
ATOM 1016 O O . PHE A 1 138 ? 13.122 -8.273 -1.318 1.00 40.31 138 PHE A O 1
ATOM 1023 N N . LEU A 1 139 ? 11.635 -7.099 -0.133 1.00 36.00 139 LEU A N 1
ATOM 1024 C CA . LEU A 1 139 ? 11.793 -7.876 1.076 1.00 36.00 139 LEU A CA 1
ATOM 1025 C C . LEU A 1 139 ? 10.806 -9.028 1.198 1.00 36.00 139 LEU A C 1
ATOM 1027 O O . LEU A 1 139 ? 11.095 -9.842 2.049 1.00 36.00 139 LEU A O 1
ATOM 1031 N N . ILE A 1 140 ? 9.748 -9.196 0.395 1.00 36.53 140 ILE A N 1
ATOM 1032 C CA . ILE A 1 140 ? 8.805 -10.321 0.581 1.00 36.53 140 ILE A CA 1
ATOM 1033 C C . ILE A 1 140 ? 9.077 -11.469 -0.411 1.00 36.53 140 ILE A C 1
ATOM 1035 O O . ILE A 1 140 ? 8.914 -11.279 -1.611 1.00 36.53 140 ILE A O 1
ATOM 1039 N N . VAL A 1 141 ? 9.462 -12.662 0.077 1.00 31.88 141 VAL A N 1
ATOM 1040 C CA . VAL A 1 141 ? 9.573 -13.880 -0.748 1.00 31.88 141 VAL A CA 1
ATOM 1041 C C . VAL A 1 141 ? 8.161 -14.291 -1.100 1.00 31.88 141 VAL A C 1
ATOM 1043 O O . VAL A 1 141 ? 7.406 -14.764 -0.246 1.00 31.88 141 VAL A O 1
ATOM 1046 N N . LEU A 1 142 ? 7.816 -14.119 -2.365 1.00 32.22 142 LEU A N 1
ATOM 1047 C CA . LEU A 1 142 ? 6.710 -14.834 -2.968 1.00 32.22 142 LEU A CA 1
ATOM 1048 C C . LEU A 1 142 ? 7.259 -16.211 -3.352 1.00 32.22 142 LEU A C 1
ATOM 1050 O O . LEU A 1 142 ? 8.296 -16.253 -4.015 1.00 32.22 142 LEU A O 1
ATOM 1054 N N . PRO A 1 143 ? 6.656 -17.331 -2.914 1.00 28.45 143 PRO A N 1
ATOM 1055 C CA . PRO A 1 143 ? 7.110 -18.641 -3.360 1.00 28.45 143 PRO A CA 1
ATOM 1056 C C . PRO A 1 143 ? 7.117 -18.659 -4.894 1.00 28.45 143 PRO A C 1
ATOM 1058 O O . PRO A 1 143 ? 6.112 -18.332 -5.527 1.00 28.45 143 PRO A O 1
ATOM 1061 N N . GLU A 1 144 ? 8.277 -18.980 -5.468 1.00 33.69 144 GLU A N 1
ATOM 1062 C CA . GLU A 1 144 ? 8.531 -19.078 -6.906 1.00 33.69 144 GLU A CA 1
ATOM 1063 C C . GLU A 1 144 ? 7.499 -20.002 -7.565 1.00 33.69 144 GLU A C 1
ATOM 1065 O O . GLU A 1 144 ? 7.673 -21.219 -7.533 1.00 33.69 144 GLU A O 1
ATOM 1070 N N . LYS A 1 145 ? 6.396 -19.455 -8.105 1.00 29.16 145 LYS A N 1
ATOM 1071 C CA . LYS A 1 145 ? 5.499 -20.155 -9.054 1.00 29.16 145 LYS A CA 1
ATOM 1072 C C . LYS A 1 145 ? 4.377 -19.311 -9.674 1.00 29.16 145 LYS A C 1
ATOM 1074 O O . LYS A 1 145 ? 3.323 -19.845 -10.001 1.00 29.16 145 LYS A O 1
ATOM 1079 N N . VAL A 1 146 ? 4.573 -18.006 -9.874 1.00 33.22 146 VAL A N 1
ATOM 1080 C CA . VAL A 1 146 ? 3.611 -17.188 -10.643 1.00 33.22 146 VAL A CA 1
ATOM 1081 C C . VAL A 1 146 ? 4.343 -16.252 -11.608 1.00 33.22 146 VAL A C 1
ATOM 1083 O O . VAL A 1 146 ? 4.162 -15.043 -11.588 1.00 33.22 146 VAL A O 1
ATOM 1086 N N . TYR A 1 147 ? 5.196 -16.835 -12.448 1.00 28.33 147 TYR A N 1
ATOM 1087 C CA . TYR A 1 147 ? 5.612 -16.245 -13.722 1.00 28.33 147 TYR A CA 1
ATOM 1088 C C . TYR A 1 147 ? 5.416 -17.311 -14.802 1.00 28.33 147 TYR A C 1
ATOM 1090 O O . TYR A 1 147 ? 6.353 -17.954 -15.256 1.00 28.33 147 TYR A O 1
ATOM 1098 N N . GLU A 1 148 ? 4.154 -17.547 -15.149 1.00 26.22 148 GLU A N 1
ATOM 1099 C CA . GLU A 1 148 ? 3.775 -18.138 -16.432 1.00 26.22 148 GLU A CA 1
ATOM 1100 C C . GLU A 1 148 ? 2.831 -17.154 -17.121 1.00 26.22 148 GLU A C 1
ATOM 1102 O O . GLU A 1 148 ? 1.613 -17.192 -16.926 1.00 26.22 148 GLU A O 1
ATOM 1107 N N . LYS A 1 149 ? 3.417 -16.221 -17.871 1.00 29.38 149 LYS A N 1
ATOM 1108 C CA . LYS A 1 149 ? 3.221 -16.048 -19.316 1.00 29.38 149 LYS A CA 1
ATOM 1109 C C . LYS A 1 149 ? 4.035 -14.872 -19.823 1.00 29.38 149 LYS A C 1
ATOM 1111 O O . LYS A 1 149 ? 4.030 -13.838 -19.126 1.00 29.38 149 LYS A O 1
#